Protein AF-A0A7Z9Q184-F1 (afdb_monomer_lite)

Radius of gyration: 30.92 Å; chains: 1; bounding box: 81×37×96 Å

Secondary structure (DSSP, 8-state):
--------PPPHHHHHHHHHHHHHHHHHHHHHHHHHHHHHHHHHHHHHHHHHHHHHHHHHHHHHHTB---TTSS-SEEEEEPSSTT-EEEEEEES--SSSSSSEEEEEEEEEGGGT--S---S--EEEEEEEEE--SSS------SSS---EEEESS-------B-SSSS--B-

Structure (mmCIF, N/CA/C/O backbone):
data_AF-A0A7Z9Q184-F1
#
_entry.id   AF-A0A7Z9Q184-F1
#
loop_
_atom_site.group_PDB
_atom_site.id
_atom_site.type_symbol
_atom_site.label_atom_id
_atom_site.label_alt_id
_atom_site.label_comp_id
_atom_site.label_asym_id
_atom_site.label_entity_id
_atom_site.label_seq_id
_atom_site.pdbx_PDB_ins_code
_atom_site.Cartn_x
_atom_site.Cartn_y
_atom_site.Cartn_z
_atom_site.occupancy
_atom_site.B_iso_or_equiv
_atom_site.auth_seq_id
_atom_site.auth_comp_id
_atom_site.auth_asym_id
_atom_site.auth_atom_id
_atom_site.pdbx_PDB_model_num
ATOM 1 N N . MET A 1 1 ? -55.430 21.860 69.184 1.00 36.22 1 MET A N 1
ATOM 2 C CA . MET A 1 1 ? -55.168 20.633 68.399 1.00 36.22 1 MET A CA 1
ATOM 3 C C . MET A 1 1 ? -53.989 20.895 67.479 1.00 36.22 1 MET A C 1
ATOM 5 O O . MET A 1 1 ? -54.144 21.599 66.492 1.00 36.22 1 MET A O 1
ATOM 9 N N . ILE A 1 2 ? -52.799 20.417 67.839 1.00 40.81 2 ILE A N 1
ATOM 10 C CA . ILE A 1 2 ? -51.609 20.544 66.990 1.00 40.81 2 ILE A CA 1
ATOM 11 C C . ILE A 1 2 ? -51.561 19.283 66.131 1.00 40.81 2 ILE A C 1
ATOM 13 O O . ILE A 1 2 ? -51.302 18.192 66.632 1.00 40.81 2 ILE A O 1
ATOM 17 N N . VAL A 1 3 ? -51.884 19.428 64.846 1.00 46.50 3 VAL A N 1
ATOM 18 C CA . VAL A 1 3 ? -51.761 18.357 63.854 1.00 46.50 3 VAL A CA 1
ATOM 19 C C . VAL A 1 3 ? -50.271 18.086 63.671 1.00 46.50 3 VAL A C 1
ATOM 21 O O . VAL A 1 3 ? -49.545 18.876 63.068 1.00 46.50 3 VAL A O 1
ATOM 24 N N . GLY A 1 4 ? -49.796 16.987 64.254 1.00 45.19 4 GLY A N 1
ATOM 25 C CA . GLY A 1 4 ? -48.420 16.538 64.104 1.00 45.19 4 GLY A CA 1
ATOM 26 C C . GLY A 1 4 ? -48.133 16.208 62.642 1.00 45.19 4 GLY A C 1
ATOM 27 O O . GLY A 1 4 ? -48.547 15.163 62.145 1.00 45.19 4 GLY A O 1
ATOM 28 N N . ARG A 1 5 ? -47.396 17.087 61.952 1.00 53.38 5 ARG A N 1
ATOM 29 C CA . ARG A 1 5 ? -46.718 16.749 60.695 1.00 53.38 5 ARG A CA 1
ATOM 30 C C . ARG A 1 5 ? -45.752 15.600 60.985 1.00 53.38 5 ARG A C 1
ATOM 32 O O . ARG A 1 5 ? -44.667 15.824 61.520 1.00 53.38 5 ARG A O 1
ATOM 39 N N . ARG A 1 6 ? -46.131 14.369 60.629 1.00 55.06 6 ARG A N 1
ATOM 40 C CA . ARG A 1 6 ? -45.176 13.262 60.519 1.00 55.06 6 ARG A CA 1
ATOM 41 C C . ARG A 1 6 ? -44.176 13.648 59.430 1.00 55.06 6 ARG A C 1
ATOM 43 O O . ARG A 1 6 ? -44.529 13.690 58.257 1.00 55.06 6 ARG A O 1
ATOM 50 N N . LYS A 1 7 ? -42.947 13.990 59.818 1.00 56.53 7 LYS A N 1
ATOM 51 C CA . LYS A 1 7 ? -41.828 14.086 58.877 1.00 56.53 7 LYS A CA 1
ATOM 52 C C . LYS A 1 7 ? -41.601 12.669 58.344 1.00 56.53 7 LYS A C 1
ATOM 54 O O . LYS A 1 7 ? -41.189 11.810 59.118 1.00 56.53 7 LYS A O 1
ATOM 59 N N . SER A 1 8 ? -41.927 12.396 57.079 1.00 60.19 8 SER A N 1
ATOM 60 C CA . SER A 1 8 ? -41.579 11.114 56.459 1.00 60.19 8 SER A CA 1
ATOM 61 C C . SER A 1 8 ? -40.061 11.082 56.271 1.00 60.19 8 SER A C 1
ATOM 63 O O . SER A 1 8 ? -39.526 11.658 55.326 1.00 60.19 8 SER A O 1
ATOM 65 N N . GLY A 1 9 ? -39.353 10.507 57.239 1.00 63.59 9 GLY A N 1
ATOM 66 C CA . GLY A 1 9 ? -37.935 10.204 57.100 1.00 63.59 9 GLY A CA 1
ATOM 67 C C . GLY A 1 9 ? -37.767 8.964 56.230 1.00 63.59 9 GLY A C 1
ATOM 68 O O . GLY A 1 9 ? -38.504 7.997 56.406 1.00 63.59 9 GLY A O 1
ATOM 69 N N . PHE A 1 10 ? -36.814 9.007 55.300 1.00 63.06 10 PHE A N 1
ATOM 70 C CA . PHE A 1 10 ? -36.408 7.842 54.516 1.00 63.06 10 PHE A CA 1
ATOM 71 C C . PHE A 1 10 ? -35.931 6.730 55.451 1.00 63.06 10 PHE A C 1
ATOM 73 O O . PHE A 1 10 ? -35.134 6.978 56.362 1.00 63.06 10 PHE A O 1
ATOM 80 N N . THR A 1 11 ? -36.403 5.506 55.230 1.00 82.44 11 THR A N 1
ATOM 81 C CA . THR A 1 11 ? -35.906 4.355 55.985 1.00 82.44 11 THR A CA 1
ATOM 82 C C . THR A 1 11 ? -34.481 4.017 55.538 1.00 82.44 11 THR A C 1
ATOM 84 O O . THR A 1 11 ? -34.108 4.210 54.381 1.00 82.44 11 THR A O 1
ATOM 87 N N . LEU A 1 12 ? -33.656 3.496 56.451 1.00 79.38 12 LEU A N 1
ATOM 88 C CA . LEU A 1 12 ? -32.271 3.111 56.141 1.00 79.38 12 LEU A CA 1
ATOM 89 C C . LEU A 1 12 ? -32.216 2.084 54.992 1.00 79.38 12 LEU A C 1
ATOM 91 O O . LEU A 1 12 ? -31.326 2.147 54.148 1.00 79.38 12 LEU A O 1
ATOM 95 N N . ALA A 1 13 ? -33.222 1.208 54.904 1.00 81.88 13 ALA A N 1
ATOM 96 C CA . ALA A 1 13 ? -33.391 0.258 53.809 1.00 81.88 13 ALA A CA 1
ATOM 97 C C . ALA A 1 13 ? -33.622 0.943 52.448 1.00 81.88 13 ALA A C 1
ATOM 99 O O . ALA A 1 13 ? -32.995 0.561 51.463 1.00 81.88 13 ALA A O 1
ATOM 100 N N . GLU A 1 14 ? -34.459 1.984 52.381 1.00 82.12 14 GLU A N 1
ATOM 101 C CA . GLU A 1 14 ? -34.660 2.759 51.148 1.00 82.12 14 GLU A CA 1
ATOM 102 C C . GLU A 1 14 ? -33.390 3.516 50.731 1.00 82.12 14 GLU A C 1
ATOM 104 O O . GLU A 1 14 ? -33.080 3.594 49.540 1.00 82.12 14 GLU A O 1
ATOM 109 N N . MET A 1 15 ? -32.606 4.029 51.687 1.00 86.75 15 MET A N 1
ATOM 110 C CA . MET A 1 15 ? -31.309 4.646 51.374 1.00 86.75 15 MET A CA 1
ATOM 111 C C . MET A 1 15 ? -30.299 3.624 50.835 1.00 86.75 15 MET A C 1
ATOM 113 O O . MET A 1 15 ? -29.592 3.905 49.870 1.00 86.75 15 MET A O 1
ATOM 117 N N . MET A 1 16 ? -30.248 2.417 51.404 1.00 88.38 16 MET A N 1
ATOM 118 C CA . MET A 1 16 ? -29.374 1.354 50.895 1.00 88.38 16 MET A CA 1
ATOM 119 C C . MET A 1 16 ? -29.804 0.867 49.509 1.00 88.38 16 MET A C 1
ATOM 121 O O . MET A 1 16 ? -28.952 0.652 48.649 1.00 88.38 16 MET A O 1
ATOM 125 N N . LEU A 1 17 ? -31.111 0.740 49.264 1.00 90.75 17 LEU A N 1
ATOM 126 C CA . LEU A 1 17 ? -31.645 0.316 47.970 1.00 90.75 17 LEU A CA 1
ATOM 127 C C . LEU A 1 17 ? -31.371 1.355 46.878 1.00 90.75 17 LEU A C 1
ATOM 129 O O . LEU A 1 17 ? -30.945 0.997 45.782 1.00 90.75 17 LEU A O 1
ATOM 133 N N . THR A 1 18 ? -31.557 2.641 47.178 1.00 91.75 18 THR A N 1
ATOM 134 C CA . THR A 1 18 ? -31.239 3.723 46.234 1.00 91.75 18 THR A CA 1
ATOM 135 C C . THR A 1 18 ? -29.740 3.808 45.948 1.00 91.75 18 THR A C 1
ATOM 137 O O . THR A 1 18 ? -29.361 3.920 44.785 1.00 91.75 18 THR A O 1
ATOM 140 N N . LEU A 1 19 ? -28.876 3.658 46.957 1.00 91.69 19 LEU A N 1
ATOM 141 C CA . LEU A 1 19 ? -27.422 3.585 46.758 1.00 91.69 19 LEU A CA 1
ATOM 142 C C . LEU A 1 19 ? -27.006 2.375 45.912 1.00 91.69 19 LEU A C 1
ATOM 144 O O . LEU A 1 19 ? -26.181 2.520 45.011 1.00 91.69 19 LEU A O 1
ATOM 148 N N . ALA A 1 20 ? -27.595 1.202 46.156 1.00 90.94 20 ALA A N 1
ATOM 149 C CA . ALA A 1 20 ? -27.333 0.003 45.365 1.00 90.94 20 ALA A CA 1
ATOM 150 C C . ALA A 1 20 ? -27.773 0.179 43.903 1.00 90.94 20 ALA A C 1
ATOM 152 O O . ALA A 1 20 ? -27.033 -0.183 42.989 1.00 90.94 20 ALA A O 1
ATOM 153 N N . LEU A 1 21 ? -28.938 0.793 43.672 1.00 94.81 21 LEU A N 1
ATOM 154 C CA . LEU A 1 21 ? -29.426 1.103 42.330 1.00 94.81 21 LEU A CA 1
ATOM 155 C C . LEU A 1 21 ? -28.492 2.087 41.612 1.00 94.81 21 LEU A C 1
ATOM 157 O O . LEU A 1 21 ? -28.126 1.856 40.464 1.00 94.81 21 LEU A O 1
ATOM 161 N N . VAL A 1 22 ? -28.061 3.153 42.292 1.00 95.50 22 VAL A N 1
ATOM 162 C CA . VAL A 1 22 ? -27.116 4.135 41.736 1.00 95.50 22 VAL A CA 1
ATOM 163 C C . VAL A 1 22 ? -25.780 3.474 41.399 1.00 95.50 22 VAL A C 1
ATOM 165 O O . VAL A 1 22 ? -25.247 3.706 40.316 1.00 95.50 22 VAL A O 1
ATOM 168 N N . ALA A 1 23 ? -25.262 2.606 42.270 1.00 93.69 23 ALA A N 1
ATOM 169 C CA . ALA A 1 23 ? -24.037 1.854 42.010 1.00 93.69 23 ALA A CA 1
ATOM 170 C C . ALA A 1 23 ? -24.184 0.908 40.803 1.00 93.69 23 ALA A C 1
ATOM 172 O O . ALA A 1 23 ? -23.280 0.814 39.969 1.00 93.69 23 ALA A O 1
ATOM 173 N N . LEU A 1 24 ? -25.335 0.248 40.655 1.00 95.44 24 LEU A N 1
ATOM 174 C CA . LEU A 1 24 ? -25.616 -0.630 39.518 1.00 95.44 24 LEU A CA 1
ATOM 175 C C . LEU A 1 24 ? -25.705 0.167 38.212 1.00 95.44 24 LEU A C 1
ATOM 177 O O . LEU A 1 24 ? -25.048 -0.171 37.231 1.00 95.44 24 LEU A O 1
ATOM 181 N N . VAL A 1 25 ? -26.443 1.277 38.205 1.00 95.25 25 VAL A N 1
ATOM 182 C CA . VAL A 1 25 ? -26.531 2.160 37.034 1.00 95.25 25 VAL A CA 1
ATOM 183 C C . VAL A 1 25 ? -25.152 2.713 36.674 1.00 95.25 25 VAL A C 1
ATOM 185 O O . VAL A 1 25 ? -24.768 2.693 35.507 1.00 95.25 25 VAL A O 1
ATOM 188 N N . TYR A 1 26 ? -24.368 3.142 37.664 1.00 95.69 26 TYR A N 1
ATOM 189 C CA . TYR A 1 26 ? -23.016 3.650 37.440 1.00 95.69 26 TYR A CA 1
ATOM 190 C C . TYR A 1 26 ? -22.090 2.589 36.831 1.00 95.69 26 TYR A C 1
ATOM 192 O O . TYR A 1 26 ? -21.386 2.867 35.860 1.00 95.69 26 TYR A O 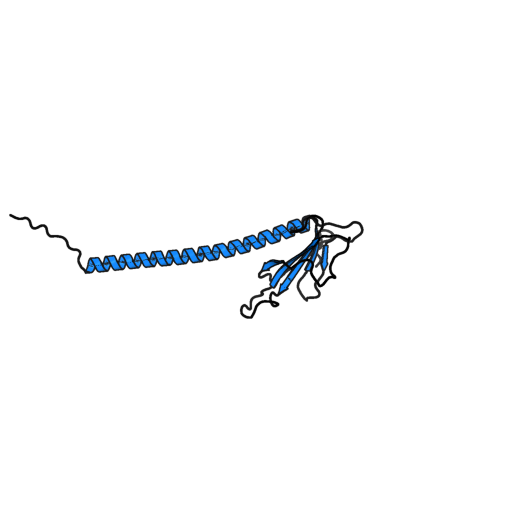1
ATOM 200 N N . THR A 1 27 ? -22.110 1.359 37.350 1.00 95.31 27 THR A N 1
ATOM 201 C CA . THR A 1 27 ? -21.295 0.260 36.802 1.00 95.31 27 THR A CA 1
ATOM 202 C C . THR A 1 27 ? -21.738 -0.128 35.390 1.00 95.31 27 THR A C 1
ATOM 204 O O . THR A 1 27 ? -20.890 -0.329 34.519 1.00 95.31 27 THR A O 1
ATOM 207 N N . MET A 1 28 ? -23.043 -0.146 35.110 1.00 94.31 28 MET A N 1
ATOM 208 C CA . MET A 1 28 ? -23.576 -0.399 33.769 1.00 94.31 28 MET A CA 1
ATOM 209 C C . MET A 1 28 ? -23.145 0.684 32.769 1.00 94.31 28 MET A C 1
ATOM 211 O O . MET A 1 28 ? -22.622 0.372 31.703 1.00 94.31 28 MET A O 1
ATOM 215 N N . VAL A 1 29 ? -23.277 1.964 33.124 1.00 94.50 29 VAL A N 1
ATOM 216 C CA . VAL A 1 29 ? -22.835 3.069 32.258 1.00 94.50 29 VAL A CA 1
ATOM 217 C C . VAL A 1 29 ? -21.318 3.029 32.049 1.00 94.50 29 VAL A C 1
ATOM 219 O O . VAL A 1 29 ? -20.849 3.168 30.921 1.00 94.50 29 VAL A O 1
ATOM 222 N N . SER A 1 30 ? -20.543 2.779 33.107 1.00 93.06 30 SER A N 1
ATOM 223 C CA . SER A 1 30 ? -19.080 2.695 33.031 1.00 93.06 30 SER A CA 1
ATOM 224 C C . SER A 1 30 ? -18.616 1.559 32.111 1.00 93.06 30 SER A C 1
ATOM 226 O O . SER A 1 30 ? -17.787 1.768 31.223 1.00 93.06 30 SER A O 1
ATOM 228 N N . THR A 1 31 ? -19.203 0.366 32.243 1.00 94.31 31 THR A N 1
ATOM 229 C CA . THR A 1 31 ? -18.874 -0.779 31.378 1.00 94.31 31 THR A CA 1
ATOM 230 C C . THR A 1 31 ? -19.230 -0.528 29.915 1.00 94.31 31 THR A C 1
ATOM 232 O O . THR A 1 31 ? -18.411 -0.818 29.041 1.00 94.31 31 THR A O 1
ATOM 235 N N . ILE A 1 32 ? -20.389 0.078 29.634 1.00 93.50 32 ILE A N 1
ATOM 236 C CA . ILE A 1 32 ? -20.791 0.458 28.272 1.00 93.50 32 ILE A CA 1
ATOM 237 C C . ILE A 1 32 ? -19.798 1.462 27.672 1.00 93.50 32 ILE A C 1
ATOM 239 O O . ILE A 1 32 ? -19.338 1.273 26.546 1.00 93.50 32 ILE A O 1
ATOM 243 N N . LEU A 1 33 ? -19.405 2.496 28.423 1.00 93.25 33 LEU A N 1
ATOM 244 C CA . LEU A 1 33 ? -18.432 3.491 27.957 1.00 93.25 33 LEU A CA 1
ATOM 245 C C . LEU A 1 33 ? -17.071 2.863 27.636 1.00 93.25 33 LEU A C 1
ATOM 247 O O . LEU A 1 33 ? -16.470 3.180 26.607 1.00 93.25 33 LEU A O 1
ATOM 251 N N . ILE A 1 34 ? -16.599 1.937 28.475 1.00 92.62 34 ILE A N 1
ATOM 252 C CA . ILE A 1 34 ? -15.347 1.209 28.234 1.00 92.62 34 ILE A CA 1
ATOM 253 C C . ILE A 1 34 ? -15.448 0.373 26.954 1.00 92.62 34 ILE A C 1
ATOM 255 O O . ILE A 1 34 ? -14.520 0.385 26.143 1.00 92.62 34 ILE A O 1
ATOM 259 N N . GLN A 1 35 ? -16.562 -0.331 26.746 1.00 91.38 35 GLN A N 1
ATOM 260 C CA . GLN A 1 35 ? -16.771 -1.127 25.537 1.00 91.38 35 GLN A CA 1
ATOM 261 C C . GLN A 1 35 ? -16.799 -0.246 24.287 1.00 91.38 35 GLN A C 1
ATOM 263 O O . GLN A 1 35 ? -16.055 -0.520 23.347 1.00 91.38 35 GLN A O 1
ATOM 268 N N . ILE A 1 36 ? -17.574 0.843 24.289 1.00 91.69 36 ILE A N 1
ATOM 269 C CA . ILE A 1 36 ? -17.635 1.791 23.166 1.00 91.69 36 ILE A CA 1
ATOM 270 C C . ILE A 1 36 ? -16.242 2.348 22.861 1.00 91.69 36 ILE A C 1
ATOM 272 O O . ILE A 1 36 ? -15.830 2.365 21.705 1.00 91.69 36 ILE A O 1
ATOM 276 N N . SER A 1 37 ? -15.481 2.742 23.885 1.00 91.12 37 SER A N 1
ATOM 277 C CA . SER A 1 37 ? -14.112 3.242 23.715 1.00 91.12 37 SER A CA 1
ATOM 278 C C . SER A 1 37 ? -13.202 2.216 23.024 1.00 91.12 37 SER A C 1
ATOM 280 O O . SER A 1 37 ? -12.495 2.549 22.069 1.00 91.12 37 SER A O 1
ATOM 282 N N . ARG A 1 38 ? -13.273 0.942 23.436 1.00 89.69 38 ARG A N 1
ATOM 283 C CA . ARG A 1 38 ? -12.519 -0.150 22.798 1.00 89.69 38 ARG A CA 1
ATOM 284 C C . ARG A 1 38 ? -12.953 -0.378 21.350 1.00 89.69 38 ARG A C 1
ATOM 286 O O . ARG A 1 38 ? -12.087 -0.468 20.483 1.00 89.69 38 ARG A O 1
ATOM 293 N N . TYR A 1 39 ? -14.257 -0.410 21.077 1.00 92.12 39 TYR A N 1
ATOM 294 C CA . TYR A 1 39 ? -14.786 -0.574 19.719 1.00 92.12 39 TYR A CA 1
ATOM 295 C C . TYR A 1 39 ? -14.377 0.571 18.795 1.00 92.12 39 TYR A C 1
ATOM 297 O O . TYR A 1 39 ? -13.951 0.328 17.669 1.00 92.12 39 TYR A O 1
ATOM 305 N N . VAL A 1 40 ? -14.442 1.816 19.271 1.00 91.44 40 VAL A N 1
ATOM 306 C CA . VAL A 1 40 ? -14.015 2.986 18.494 1.00 91.44 40 VAL A CA 1
ATOM 307 C C . VAL A 1 40 ? -12.517 2.929 18.212 1.00 91.44 40 VAL A C 1
ATOM 309 O O . VAL A 1 40 ? -12.101 3.212 17.090 1.00 91.44 40 VAL A O 1
ATOM 312 N N . LYS A 1 41 ? -11.696 2.541 19.197 1.00 89.00 41 LYS A N 1
ATOM 313 C CA . LYS A 1 41 ? -10.248 2.399 19.003 1.00 89.00 41 LYS A CA 1
ATOM 314 C C . LYS A 1 41 ? -9.925 1.319 17.964 1.00 89.00 41 LYS A C 1
ATOM 316 O O . LYS A 1 41 ? -9.170 1.596 17.040 1.00 89.00 41 LYS A O 1
ATOM 321 N N . ALA A 1 42 ? -10.539 0.141 18.071 1.00 89.62 42 ALA A N 1
ATOM 322 C CA . ALA A 1 42 ? -10.352 -0.944 17.109 1.00 89.62 42 ALA A CA 1
ATOM 323 C C . ALA A 1 42 ? -10.845 -0.559 15.702 1.00 89.62 42 ALA A C 1
ATOM 325 O O . ALA A 1 42 ? -10.144 -0.767 14.717 1.00 89.62 42 ALA A O 1
ATOM 326 N N . GLY A 1 43 ? -12.018 0.076 15.604 1.00 88.50 43 GLY A N 1
ATOM 327 C CA . GLY A 1 43 ? -12.570 0.538 14.331 1.00 88.50 43 GLY A CA 1
ATOM 328 C C . GLY A 1 43 ? -11.698 1.597 13.651 1.00 88.50 43 GLY A C 1
ATOM 329 O O . GLY A 1 43 ? -11.541 1.570 12.432 1.00 88.50 43 GLY A O 1
ATOM 330 N N . ARG A 1 44 ? -11.087 2.501 14.429 1.00 89.69 44 ARG A N 1
ATOM 331 C CA . ARG A 1 44 ? -10.123 3.484 13.912 1.00 89.69 44 ARG A CA 1
ATOM 332 C C . ARG A 1 44 ? -8.865 2.827 13.361 1.00 89.69 44 ARG A C 1
ATOM 334 O O . ARG A 1 44 ? -8.401 3.261 12.311 1.00 89.69 44 ARG A O 1
ATOM 341 N N . GLU A 1 45 ? -8.345 1.801 14.029 1.00 87.25 45 GLU A N 1
ATOM 342 C CA . GLU A 1 45 ? -7.148 1.096 13.562 1.00 87.25 45 GLU A CA 1
ATOM 343 C C . GLU A 1 45 ? -7.415 0.382 12.232 1.00 87.25 45 GLU A C 1
ATOM 345 O O . GLU A 1 45 ? -6.730 0.635 11.245 1.00 87.25 45 GLU A O 1
ATOM 350 N N . VAL A 1 46 ? -8.514 -0.373 12.142 1.00 86.62 46 VAL A N 1
ATOM 351 C CA . VAL A 1 46 ? -8.918 -1.050 10.896 1.00 86.62 46 VAL A CA 1
ATOM 352 C C . VAL A 1 46 ? -9.167 -0.050 9.762 1.00 86.62 46 VAL A C 1
ATOM 354 O O . VAL A 1 46 ? -8.790 -0.283 8.612 1.00 86.62 46 VAL A O 1
ATOM 357 N N . ALA A 1 47 ? -9.808 1.086 10.054 1.00 88.56 47 ALA A N 1
ATOM 358 C CA . ALA A 1 47 ? -10.033 2.129 9.056 1.00 88.56 47 ALA A CA 1
ATOM 359 C C . ALA A 1 47 ? -8.713 2.744 8.564 1.00 88.56 47 ALA A C 1
ATOM 361 O O . ALA A 1 47 ? -8.567 3.010 7.369 1.00 88.56 47 ALA A O 1
ATOM 362 N N . ARG A 1 48 ? -7.746 2.940 9.467 1.00 90.25 48 ARG A N 1
ATOM 363 C CA . ARG A 1 48 ? -6.410 3.443 9.140 1.00 90.25 48 ARG A CA 1
ATOM 364 C C . ARG A 1 48 ? -5.653 2.466 8.244 1.00 90.25 48 ARG A C 1
ATOM 366 O O . ARG A 1 48 ? -5.123 2.896 7.223 1.00 90.25 48 ARG A O 1
ATOM 373 N N . GLU A 1 49 ? -5.639 1.180 8.579 1.00 86.31 49 GLU A N 1
ATOM 374 C CA . GLU A 1 49 ? -5.000 0.138 7.763 1.00 86.31 49 GLU A CA 1
ATOM 375 C C . GLU A 1 49 ? -5.590 0.092 6.350 1.00 86.31 49 GLU A C 1
ATOM 377 O O . GLU A 1 49 ? -4.860 0.148 5.358 1.00 86.31 49 GLU A O 1
ATOM 382 N N . ARG A 1 50 ? -6.927 0.094 6.240 1.00 88.94 50 ARG A N 1
ATOM 383 C CA . ARG A 1 50 ? -7.623 0.131 4.943 1.00 88.94 50 ARG A CA 1
ATOM 384 C C . ARG A 1 50 ? -7.290 1.381 4.141 1.00 88.94 50 ARG A C 1
ATOM 386 O O . ARG A 1 50 ? -7.099 1.296 2.931 1.00 88.94 50 ARG A O 1
ATOM 393 N N . TYR A 1 51 ? -7.212 2.535 4.798 1.00 92.75 51 TYR A N 1
ATOM 394 C CA . TYR A 1 51 ? -6.827 3.780 4.143 1.00 92.75 51 TYR A CA 1
ATOM 395 C C . TYR A 1 51 ? -5.401 3.708 3.580 1.00 92.75 51 TYR A C 1
ATOM 397 O O . TYR A 1 51 ? -5.181 4.099 2.434 1.00 92.75 51 TYR A O 1
ATOM 405 N N . ILE A 1 52 ? -4.441 3.182 4.348 1.00 91.25 52 ILE A N 1
ATOM 406 C CA . ILE A 1 52 ? -3.044 3.035 3.908 1.00 91.25 52 ILE A CA 1
ATOM 407 C C . ILE A 1 52 ? -2.948 2.068 2.721 1.00 91.25 52 ILE A C 1
ATOM 409 O O . ILE A 1 52 ? -2.246 2.365 1.750 1.00 91.25 52 ILE A O 1
ATOM 413 N N . LEU A 1 53 ? -3.694 0.959 2.761 1.00 90.81 53 LEU A N 1
ATOM 414 C CA . LEU A 1 53 ? -3.795 0.010 1.652 1.00 90.81 53 LEU A CA 1
ATOM 415 C C . LEU A 1 53 ? -4.312 0.685 0.385 1.00 90.81 53 LEU A C 1
ATOM 417 O O . LEU A 1 53 ? -3.634 0.655 -0.641 1.00 90.81 53 LEU A O 1
ATOM 421 N N . LEU A 1 54 ? -5.470 1.344 0.462 1.00 92.88 54 LEU A N 1
ATOM 422 C CA . LEU A 1 54 ? -6.073 2.014 -0.690 1.00 92.88 54 LEU A CA 1
ATOM 423 C C . LEU A 1 54 ? -5.156 3.094 -1.259 1.00 92.88 54 LEU A C 1
ATOM 425 O O . LEU A 1 54 ? -4.966 3.162 -2.469 1.00 92.88 54 LEU A O 1
ATOM 429 N N . LYS A 1 55 ? -4.541 3.899 -0.390 1.00 92.81 55 LYS A N 1
ATOM 430 C CA . LYS A 1 55 ? -3.586 4.924 -0.804 1.00 92.81 55 LYS A CA 1
ATOM 431 C C . LYS A 1 55 ? -2.384 4.320 -1.528 1.00 92.81 55 LYS A C 1
ATOM 433 O O . LYS A 1 55 ? -1.984 4.837 -2.562 1.00 92.81 55 LYS A O 1
ATOM 438 N N . THR A 1 56 ? -1.821 3.227 -1.017 1.00 91.19 56 THR A N 1
ATOM 439 C CA . THR A 1 56 ? -0.655 2.584 -1.641 1.00 91.19 56 THR A CA 1
ATOM 440 C C . THR A 1 56 ? -0.997 1.963 -2.991 1.00 91.19 56 THR A C 1
ATOM 442 O O . THR A 1 56 ? -0.220 2.095 -3.934 1.00 91.19 56 THR A O 1
ATOM 445 N N . VAL A 1 57 ? -2.159 1.314 -3.099 1.00 91.38 57 VAL A N 1
ATOM 446 C CA . VAL A 1 57 ? -2.648 0.760 -4.369 1.00 91.38 57 VAL A CA 1
ATOM 447 C C . VAL A 1 57 ? -2.869 1.874 -5.388 1.00 91.38 57 VAL A C 1
ATOM 449 O O . VAL A 1 57 ? -2.493 1.731 -6.547 1.00 91.38 57 VAL A O 1
ATOM 452 N N . GLU A 1 58 ? -3.437 2.997 -4.957 1.00 92.44 58 GLU A N 1
ATOM 453 C CA . GLU A 1 58 ? -3.692 4.143 -5.822 1.00 92.44 58 GLU A CA 1
ATOM 454 C C . GLU A 1 58 ? -2.390 4.826 -6.276 1.00 92.44 58 GLU A C 1
ATOM 456 O O . GLU A 1 58 ? -2.237 5.107 -7.466 1.00 92.44 58 GLU A O 1
ATOM 461 N N . ASP A 1 59 ? -1.420 5.011 -5.371 1.00 91.06 59 ASP A N 1
ATOM 462 C CA . ASP A 1 59 ? -0.068 5.488 -5.698 1.00 91.06 59 ASP A CA 1
ATOM 463 C C . ASP A 1 59 ? 0.566 4.594 -6.782 1.00 91.06 59 ASP A C 1
ATOM 465 O O . ASP A 1 59 ? 0.997 5.088 -7.827 1.00 91.06 59 ASP A O 1
ATOM 469 N N . LEU A 1 60 ? 0.567 3.272 -6.565 1.00 89.75 60 LEU A N 1
ATOM 470 C CA . LEU A 1 60 ? 1.119 2.294 -7.505 1.00 89.75 60 LEU A CA 1
ATOM 471 C C . LEU A 1 60 ? 0.383 2.339 -8.851 1.00 89.75 60 LEU A C 1
ATOM 473 O O . LEU A 1 60 ? 1.014 2.360 -9.906 1.00 89.75 60 LEU A O 1
ATOM 477 N N . ARG A 1 61 ? -0.953 2.408 -8.835 1.00 90.56 61 ARG A N 1
ATOM 478 C CA . ARG A 1 61 ? -1.779 2.494 -10.045 1.00 90.56 61 ARG A CA 1
ATOM 479 C C . ARG A 1 61 ? -1.424 3.722 -10.873 1.00 90.56 61 ARG A C 1
ATOM 481 O O . ARG A 1 61 ? -1.273 3.610 -12.090 1.00 90.56 61 ARG A O 1
ATOM 488 N N . TYR A 1 62 ? -1.292 4.889 -10.245 1.00 90.44 62 TYR A N 1
ATOM 489 C CA . TYR A 1 62 ? -0.906 6.099 -10.964 1.00 90.44 62 TYR A CA 1
ATOM 490 C C . TYR A 1 62 ? 0.508 5.996 -11.526 1.00 90.44 62 TYR A C 1
ATOM 492 O O . TYR A 1 62 ? 0.714 6.354 -12.682 1.00 90.44 62 TYR A O 1
ATOM 500 N N . GLN A 1 63 ? 1.454 5.466 -10.751 1.00 89.25 63 GLN A N 1
ATOM 501 C CA . GLN A 1 63 ? 2.836 5.266 -11.185 1.00 89.25 63 GLN A CA 1
ATOM 502 C C . GLN A 1 63 ? 2.952 4.324 -12.390 1.00 89.25 63 GLN A C 1
ATOM 504 O O . GLN A 1 63 ? 3.678 4.637 -13.336 1.00 89.25 63 GLN A O 1
ATOM 509 N N . LEU A 1 64 ? 2.200 3.218 -12.387 1.00 86.69 64 LEU A N 1
ATOM 510 C CA . LEU A 1 64 ? 2.129 2.258 -13.493 1.00 86.69 64 LEU A CA 1
ATOM 511 C C . LEU A 1 64 ? 1.362 2.793 -14.707 1.00 86.69 64 LEU A C 1
ATOM 513 O O . LEU A 1 64 ? 1.597 2.371 -15.836 1.00 86.69 64 LEU A O 1
ATOM 517 N N . ARG A 1 65 ? 0.447 3.744 -14.515 1.00 87.56 65 ARG A N 1
ATOM 518 C CA . ARG A 1 65 ? -0.229 4.414 -15.633 1.00 87.56 65 ARG A CA 1
ATOM 519 C C . ARG A 1 65 ? 0.678 5.427 -16.330 1.00 87.56 65 ARG A C 1
ATOM 521 O O . ARG A 1 65 ? 0.503 5.682 -17.517 1.00 87.56 65 ARG A O 1
ATOM 528 N N . SER A 1 66 ? 1.628 6.010 -15.606 1.00 87.12 66 SER A N 1
ATOM 529 C CA . SER A 1 66 ? 2.577 7.000 -16.121 1.00 87.12 66 SER A CA 1
ATOM 530 C C . SER A 1 66 ? 3.960 6.412 -16.394 1.00 87.12 66 SER A C 1
ATOM 532 O O . SER A 1 66 ? 4.965 7.095 -16.181 1.00 87.12 66 SER A O 1
ATOM 534 N N . LEU A 1 67 ? 4.019 5.152 -16.835 1.00 84.88 67 LEU A N 1
ATOM 535 C CA . LEU A 1 67 ? 5.280 4.508 -17.186 1.00 84.88 67 LEU A CA 1
ATOM 536 C C . LEU A 1 67 ? 5.989 5.284 -18.290 1.00 84.88 67 LEU A C 1
ATOM 538 O O . LEU A 1 67 ? 5.408 5.622 -19.322 1.00 84.88 67 LEU A O 1
ATOM 542 N N . TYR A 1 68 ? 7.263 5.558 -18.052 1.00 80.19 68 TYR A N 1
ATOM 543 C CA . TYR A 1 68 ? 8.135 6.197 -19.014 1.00 80.19 68 TYR A CA 1
ATOM 544 C C . TYR A 1 68 ? 8.904 5.125 -19.781 1.00 80.19 68 TYR A C 1
ATOM 546 O O . TYR A 1 68 ? 9.602 4.304 -19.188 1.00 80.19 68 TYR A O 1
ATOM 554 N N . ILE A 1 69 ? 8.783 5.139 -21.107 1.00 77.75 69 ILE A N 1
ATOM 555 C CA . ILE A 1 69 ? 9.521 4.236 -21.990 1.00 77.75 69 ILE A CA 1
ATOM 556 C C . ILE A 1 69 ? 10.615 5.065 -22.671 1.00 77.75 69 ILE A C 1
ATOM 558 O O . ILE A 1 69 ? 10.287 5.925 -23.495 1.00 77.75 69 ILE A O 1
ATOM 562 N N . PRO A 1 70 ? 11.897 4.866 -22.320 1.00 72.50 70 PRO A N 1
ATOM 563 C CA . PRO A 1 70 ? 12.981 5.572 -22.981 1.00 72.50 70 PRO A CA 1
ATOM 564 C C . PRO A 1 70 ? 13.070 5.148 -24.460 1.00 72.50 70 PRO A C 1
ATOM 566 O O . PRO A 1 70 ? 12.847 3.980 -24.789 1.00 72.50 70 PRO A O 1
ATOM 569 N N . PRO A 1 71 ? 13.385 6.080 -25.377 1.00 67.62 71 PRO A N 1
ATOM 570 C CA . PR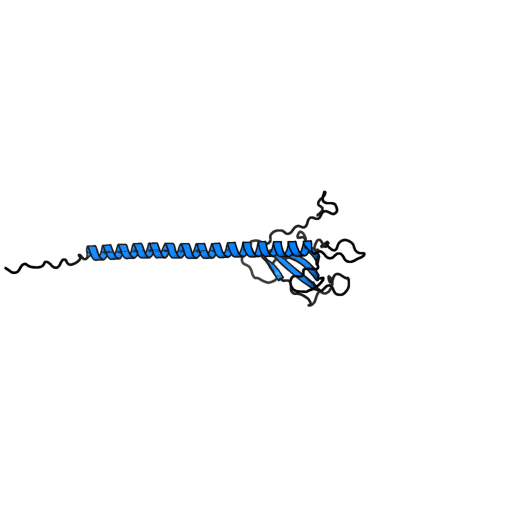O A 1 71 ? 13.500 5.770 -26.797 1.00 67.62 71 PRO A CA 1
ATOM 571 C C . PRO A 1 71 ? 14.658 4.793 -27.047 1.00 67.62 71 PRO A C 1
ATOM 573 O O . P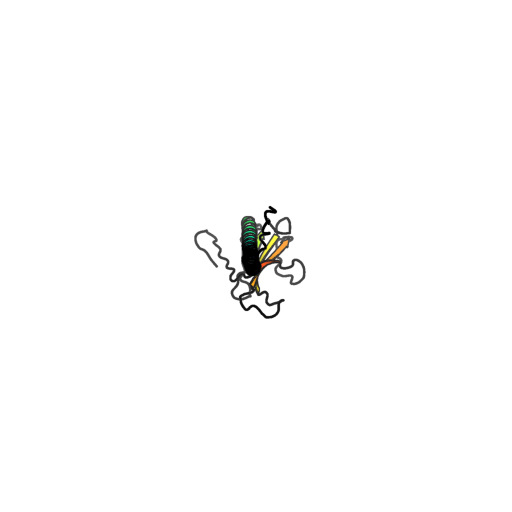RO A 1 71 ? 15.798 5.081 -26.694 1.00 67.62 71 PRO A O 1
ATOM 576 N N . GLY A 1 72 ? 14.364 3.658 -27.687 1.00 62.84 72 GLY A N 1
ATOM 577 C CA . GLY A 1 72 ? 15.364 2.663 -28.098 1.00 62.84 72 GLY A CA 1
ATOM 578 C C . GLY A 1 72 ? 15.573 1.483 -27.143 1.00 62.84 72 GLY A C 1
ATOM 579 O O . GLY A 1 72 ? 16.370 0.608 -27.472 1.00 62.84 72 GLY A O 1
ATOM 580 N N . ASP A 1 73 ? 14.855 1.418 -26.018 1.00 58.53 73 ASP A N 1
ATOM 581 C CA . ASP A 1 73 ? 14.944 0.305 -25.064 1.00 58.53 73 ASP A CA 1
ATOM 582 C C . ASP A 1 73 ? 13.644 -0.523 -25.005 1.00 58.53 73 ASP A C 1
ATOM 584 O O . ASP A 1 73 ? 12.573 -0.074 -25.429 1.00 58.53 73 ASP A O 1
ATOM 588 N N . LYS A 1 74 ? 13.731 -1.755 -24.487 1.00 53.78 74 LYS A N 1
ATOM 589 C CA . LYS A 1 74 ? 12.549 -2.597 -24.201 1.00 53.78 74 LYS A CA 1
ATOM 590 C C . LYS A 1 74 ? 11.690 -1.933 -23.103 1.00 53.78 74 LYS A C 1
ATOM 592 O O . LYS A 1 74 ? 12.234 -1.163 -22.313 1.00 53.78 74 LYS A O 1
ATOM 597 N N . PRO A 1 75 ? 10.357 -2.165 -23.064 1.00 52.59 75 PRO A N 1
ATOM 598 C CA . PRO A 1 75 ? 9.423 -1.393 -22.236 1.00 52.59 75 PRO A CA 1
ATOM 599 C C . PRO A 1 75 ? 9.924 -1.254 -20.796 1.00 52.59 75 PRO A C 1
ATOM 601 O O . PRO A 1 75 ? 10.357 -2.238 -20.205 1.00 52.59 75 PRO A O 1
ATOM 604 N N . GLY A 1 76 ? 9.869 -0.025 -20.265 1.00 51.16 76 GLY A N 1
ATOM 605 C CA . GLY A 1 76 ? 10.476 0.435 -19.004 1.00 51.16 76 GLY A CA 1
ATOM 606 C C . GLY A 1 76 ? 9.914 -0.172 -17.713 1.00 51.16 76 GLY A C 1
ATOM 607 O O . GLY A 1 76 ? 9.882 0.503 -16.683 1.00 51.16 76 GLY A O 1
ATOM 608 N N . LEU A 1 77 ? 9.461 -1.423 -17.775 1.00 56.94 77 LEU A N 1
ATOM 609 C CA . LEU A 1 77 ? 9.032 -2.261 -16.671 1.00 56.94 77 LEU A CA 1
ATOM 610 C C . LEU A 1 77 ? 9.980 -3.465 -16.606 1.00 56.94 77 LEU A C 1
ATOM 612 O O . LEU A 1 77 ? 9.841 -4.432 -17.352 1.00 56.94 77 LEU A O 1
ATOM 616 N N . LEU A 1 78 ? 10.971 -3.388 -15.725 1.00 59.66 78 LEU A N 1
ATOM 617 C CA . LEU A 1 78 ? 11.830 -4.518 -15.404 1.00 59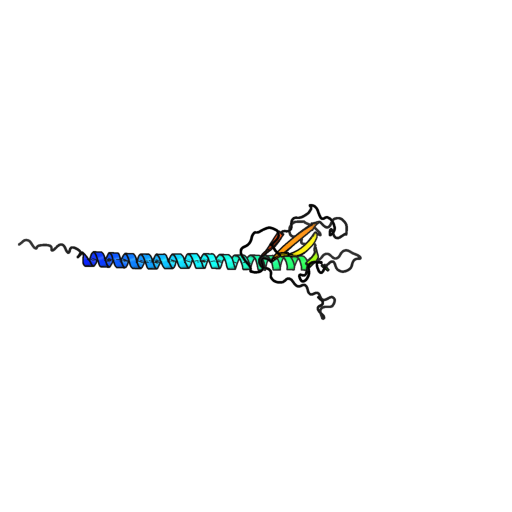.66 78 LEU A CA 1
ATOM 618 C C . LEU A 1 78 ? 11.260 -5.164 -14.141 1.00 59.66 78 LEU A C 1
ATOM 620 O O . LEU A 1 78 ? 11.619 -4.817 -13.016 1.00 59.66 78 LEU A O 1
ATOM 624 N N . GLY A 1 79 ? 10.345 -6.116 -14.328 1.00 52.84 79 GLY A N 1
ATOM 625 C CA . GLY A 1 79 ? 10.099 -7.123 -13.302 1.00 52.84 79 GLY A CA 1
ATOM 626 C C . GLY A 1 79 ? 11.386 -7.924 -13.149 1.00 52.84 79 GLY A C 1
ATOM 627 O O . GLY A 1 79 ? 11.727 -8.722 -14.019 1.00 52.84 79 GLY A O 1
ATOM 628 N N . ARG A 1 80 ? 12.165 -7.654 -12.101 1.00 51.12 80 ARG A N 1
ATOM 629 C CA . ARG A 1 80 ? 13.359 -8.441 -11.802 1.00 51.12 80 ARG A CA 1
ATOM 630 C C . ARG A 1 80 ? 12.989 -9.365 -10.660 1.00 51.12 80 ARG A C 1
ATOM 632 O O . ARG A 1 80 ? 12.704 -8.891 -9.559 1.00 51.12 80 ARG A O 1
ATOM 639 N N . GLN A 1 81 ? 13.012 -10.673 -10.909 1.00 49.09 81 GLN A N 1
ATOM 640 C CA . GLN A 1 81 ? 13.044 -11.636 -9.814 1.00 49.09 81 GLN A CA 1
ATOM 641 C C . GLN A 1 81 ? 14.237 -11.262 -8.936 1.00 49.09 81 GLN A C 1
ATOM 643 O O . GLN A 1 81 ? 15.381 -11.205 -9.403 1.00 49.09 81 GLN A O 1
ATOM 648 N N . THR A 1 82 ? 13.965 -10.889 -7.689 1.00 44.75 82 THR A N 1
ATOM 649 C CA . THR A 1 82 ? 15.040 -10.621 -6.746 1.00 44.75 82 THR A CA 1
ATOM 650 C C . THR A 1 82 ? 15.843 -11.899 -6.535 1.00 44.75 82 THR A C 1
ATOM 652 O O . THR A 1 82 ? 15.276 -12.988 -6.544 1.00 44.75 82 THR A O 1
ATOM 655 N N . PRO A 1 83 ? 17.156 -11.795 -6.276 1.00 41.50 83 PRO A N 1
ATOM 656 C CA . PRO A 1 83 ? 17.967 -12.946 -5.873 1.00 41.50 83 PRO A CA 1
ATOM 657 C C . PRO A 1 83 ? 17.497 -13.575 -4.546 1.00 41.50 83 PRO A C 1
ATOM 659 O O . PRO A 1 83 ? 17.977 -14.636 -4.164 1.00 41.50 83 PRO A O 1
ATOM 662 N N . ILE A 1 84 ? 16.565 -12.923 -3.843 1.00 46.72 84 ILE A N 1
ATOM 663 C CA . ILE A 1 84 ? 15.903 -13.426 -2.644 1.00 46.72 84 ILE A CA 1
ATOM 664 C C . ILE A 1 84 ? 14.727 -14.296 -3.099 1.00 46.72 84 ILE A C 1
ATOM 666 O O . ILE A 1 84 ? 13.759 -13.813 -3.685 1.00 46.72 84 ILE A O 1
ATOM 670 N N . SER A 1 85 ? 14.848 -15.594 -2.846 1.00 40.94 85 SER A N 1
ATOM 671 C CA . SER A 1 85 ? 13.903 -16.640 -3.230 1.00 40.94 85 SER A CA 1
ATOM 672 C C . SER A 1 85 ? 12.461 -16.333 -2.804 1.00 40.94 85 SER A C 1
ATOM 674 O O . SER A 1 85 ? 12.176 -16.249 -1.611 1.00 40.94 85 SER A O 1
ATOM 676 N N . GLY A 1 86 ? 11.547 -16.241 -3.778 1.00 49.72 86 GLY A N 1
ATOM 677 C CA . GLY A 1 86 ? 10.096 -16.351 -3.566 1.00 49.72 86 GLY A CA 1
ATOM 678 C C . GLY A 1 86 ? 9.306 -15.052 -3.382 1.00 49.72 86 GLY A C 1
ATOM 679 O O . GLY A 1 86 ? 8.120 -15.124 -3.067 1.00 49.72 86 GLY A O 1
ATOM 680 N N . ARG A 1 87 ? 9.911 -13.874 -3.573 1.00 61.56 87 ARG A N 1
ATOM 681 C CA . ARG A 1 87 ? 9.190 -12.588 -3.566 1.00 61.56 87 ARG A CA 1
ATOM 682 C C . ARG A 1 87 ? 9.563 -11.787 -4.801 1.00 61.56 87 ARG A C 1
ATOM 684 O O . ARG A 1 87 ? 10.749 -11.647 -5.093 1.00 61.56 87 ARG A O 1
ATOM 691 N N . ASP A 1 88 ? 8.564 -11.285 -5.521 1.00 67.12 88 ASP A N 1
ATOM 692 C CA . ASP A 1 88 ? 8.815 -10.500 -6.724 1.00 67.12 88 ASP A CA 1
ATOM 693 C C . ASP A 1 88 ? 9.271 -9.083 -6.342 1.00 67.12 88 ASP A C 1
ATOM 695 O O . ASP A 1 88 ? 8.959 -8.556 -5.269 1.00 67.12 88 ASP A O 1
ATOM 699 N N . SER A 1 89 ? 10.046 -8.449 -7.217 1.00 75.69 89 SER A N 1
ATOM 700 C CA . SER A 1 89 ? 10.360 -7.029 -7.104 1.00 75.69 89 SER A CA 1
ATOM 701 C C . SER A 1 89 ? 9.996 -6.334 -8.401 1.00 75.69 89 SER A C 1
ATOM 703 O O . SER A 1 89 ? 10.150 -6.887 -9.493 1.00 75.69 89 SER A O 1
ATOM 705 N N . LEU A 1 90 ? 9.481 -5.119 -8.274 1.00 80.88 90 LEU A N 1
ATOM 706 C CA . LEU A 1 90 ? 8.986 -4.353 -9.402 1.00 80.88 90 LEU A CA 1
ATOM 707 C C . LEU A 1 90 ? 9.811 -3.084 -9.532 1.00 80.88 90 LEU A C 1
ATOM 709 O O . LEU A 1 90 ? 9.745 -2.206 -8.673 1.00 80.88 90 LEU A O 1
ATOM 713 N N . GLN A 1 91 ? 10.575 -2.995 -10.615 1.00 81.12 91 GLN A N 1
ATOM 714 C CA . GLN A 1 91 ? 11.384 -1.835 -10.946 1.00 81.12 91 GLN A CA 1
ATOM 715 C C . GLN A 1 91 ? 10.906 -1.231 -12.263 1.00 81.12 91 GLN A C 1
ATOM 717 O O . GLN A 1 91 ? 10.694 -1.933 -13.252 1.00 81.12 91 GLN A O 1
ATOM 722 N N . PHE A 1 92 ? 10.711 0.082 -12.285 1.00 81.56 92 PHE A N 1
ATOM 723 C CA . PHE A 1 92 ? 10.169 0.759 -13.457 1.00 81.56 92 PHE A CA 1
ATOM 724 C C . PHE A 1 92 ? 10.567 2.226 -13.507 1.00 81.56 92 PHE A C 1
ATOM 726 O O . PHE A 1 92 ? 10.955 2.826 -12.503 1.00 81.56 92 PHE A O 1
ATOM 733 N N . LEU A 1 93 ? 10.420 2.815 -14.690 1.00 84.19 93 LEU A N 1
ATOM 734 C CA . LEU A 1 93 ? 10.535 4.254 -14.889 1.00 84.19 93 LEU A CA 1
ATOM 735 C C . LEU A 1 93 ? 9.139 4.871 -14.948 1.00 84.19 93 LEU A C 1
ATOM 737 O O . LEU A 1 93 ? 8.271 4.380 -15.665 1.00 84.19 93 LEU A O 1
ATOM 741 N N . THR A 1 94 ? 8.905 5.956 -14.216 1.00 86.25 94 THR A N 1
ATOM 742 C CA . THR A 1 94 ? 7.615 6.658 -14.210 1.00 86.25 94 THR A CA 1
ATOM 743 C C . THR A 1 94 ? 7.799 8.167 -14.214 1.00 86.25 94 THR A C 1
ATOM 745 O O . THR A 1 94 ? 8.749 8.686 -13.637 1.00 86.25 94 THR A O 1
ATOM 748 N N . CYS A 1 95 ? 6.876 8.892 -14.842 1.00 86.44 95 CYS A N 1
ATOM 749 C CA . CYS A 1 95 ? 6.825 10.356 -14.775 1.00 86.44 95 CYS A CA 1
ATOM 750 C C . CYS A 1 95 ? 6.134 10.877 -13.503 1.00 86.44 95 CYS A C 1
ATOM 752 O O . CYS A 1 95 ? 6.107 12.087 -13.281 1.00 86.44 95 CYS A O 1
ATOM 754 N N . ASN A 1 96 ? 5.537 9.990 -12.700 1.00 86.50 96 ASN A N 1
ATOM 755 C CA . ASN A 1 96 ? 4.764 10.349 -11.513 1.00 86.50 96 ASN A CA 1
ATOM 756 C C . ASN A 1 96 ? 5.428 9.826 -10.233 1.00 86.50 96 ASN A C 1
ATOM 758 O O . ASN A 1 96 ? 4.873 8.994 -9.513 1.00 86.50 96 ASN A O 1
ATOM 762 N N . GLY A 1 97 ? 6.651 10.291 -9.974 1.00 84.00 97 GLY A N 1
ATOM 763 C CA . GLY A 1 97 ? 7.339 10.026 -8.713 1.00 84.00 97 GLY A CA 1
ATOM 764 C C . GLY A 1 97 ? 6.574 10.571 -7.508 1.00 84.00 97 GLY A C 1
ATOM 765 O O . GLY A 1 97 ? 5.841 11.553 -7.599 1.00 84.00 97 GLY A O 1
ATOM 766 N N . SER A 1 98 ? 6.748 9.927 -6.356 1.00 82.50 98 SER A N 1
ATOM 767 C CA . SER A 1 98 ? 6.107 10.340 -5.104 1.00 82.50 98 SER A CA 1
ATOM 768 C C . SER A 1 98 ? 6.816 11.516 -4.425 1.00 82.50 98 SER A C 1
ATOM 770 O O . SER A 1 98 ? 6.177 12.279 -3.703 1.00 82.50 98 SER A O 1
ATOM 772 N N . VAL A 1 99 ? 8.128 11.662 -4.630 1.00 82.25 99 VAL A N 1
ATOM 773 C CA . VAL A 1 99 ? 8.967 12.704 -4.018 1.00 82.25 99 VAL A CA 1
ATOM 774 C C . VAL A 1 99 ? 9.582 13.599 -5.088 1.00 82.25 99 VAL A C 1
ATOM 776 O O . VAL A 1 99 ? 9.566 14.823 -4.956 1.00 82.25 99 VAL A O 1
ATOM 779 N N . HIS A 1 100 ? 10.137 13.006 -6.143 1.00 80.75 100 HIS A N 1
ATOM 780 C CA . HIS A 1 100 ? 10.881 13.743 -7.157 1.00 80.75 100 HIS A CA 1
ATOM 781 C C . HIS A 1 100 ? 10.003 14.117 -8.353 1.00 80.75 100 HIS A C 1
ATOM 783 O O . HIS A 1 100 ? 9.160 13.344 -8.804 1.00 80.75 100 HIS A O 1
ATOM 789 N N . LYS A 1 101 ? 10.240 15.316 -8.896 1.00 80.69 101 LYS A N 1
ATOM 790 C CA . LYS A 1 101 ? 9.617 15.780 -10.141 1.00 80.69 101 LYS A CA 1
ATOM 791 C C . LYS A 1 101 ? 10.384 15.249 -11.354 1.00 80.69 101 LYS A C 1
ATOM 793 O O . LYS A 1 101 ? 11.613 15.223 -11.338 1.00 80.69 101 LYS A O 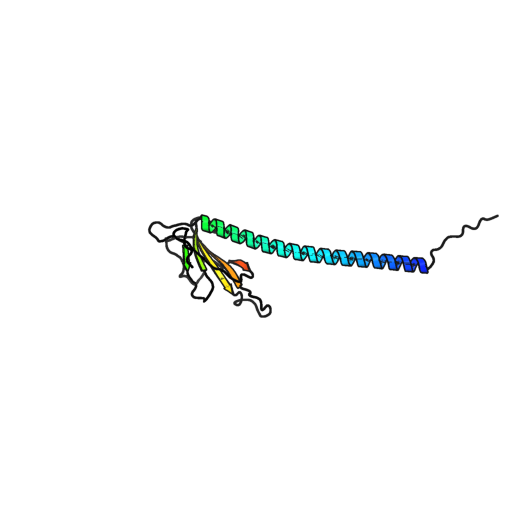1
ATOM 798 N N . GLY A 1 102 ? 9.657 14.938 -12.425 1.00 82.25 102 GLY A N 1
ATOM 799 C CA . GLY A 1 102 ? 10.221 14.425 -13.675 1.00 82.25 102 GLY A CA 1
ATOM 800 C C . GLY A 1 102 ? 10.188 12.900 -13.744 1.00 82.25 102 GLY A C 1
ATOM 801 O O . GLY A 1 102 ? 9.435 12.257 -13.018 1.00 82.25 102 GLY A O 1
ATOM 802 N N . VAL A 1 103 ? 10.989 12.324 -14.642 1.00 84.06 103 VAL A N 1
ATOM 803 C CA . VAL A 1 103 ? 11.117 10.866 -14.742 1.00 84.06 103 VAL A CA 1
ATOM 804 C C . VAL A 1 103 ? 11.902 10.356 -13.537 1.00 84.06 103 VAL A C 1
ATOM 806 O O . VAL A 1 103 ? 12.967 10.884 -13.205 1.00 84.06 103 VAL A O 1
ATOM 809 N N . VAL A 1 104 ? 11.378 9.325 -12.887 1.00 85.00 104 VAL A N 1
ATOM 810 C CA . VAL A 1 104 ? 12.002 8.658 -11.749 1.00 85.00 104 VAL A CA 1
ATOM 811 C C . VAL A 1 104 ? 12.062 7.161 -11.979 1.00 85.00 104 VAL A C 1
ATOM 813 O O . VAL A 1 104 ? 11.214 6.581 -12.651 1.00 85.00 104 VAL A O 1
ATOM 816 N N . GLU A 1 105 ? 13.059 6.541 -11.374 1.00 83.44 105 GLU A N 1
ATOM 817 C CA . GLU A 1 105 ? 13.189 5.102 -11.250 1.00 83.44 105 GLU A CA 1
ATOM 818 C C . GLU A 1 105 ? 12.602 4.669 -9.911 1.00 83.44 105 GLU A C 1
ATOM 820 O O . GLU A 1 105 ? 13.180 4.955 -8.865 1.00 83.44 105 GLU A O 1
ATOM 825 N N . GLY A 1 106 ? 11.440 4.020 -9.944 1.00 84.69 106 GLY A N 1
ATOM 826 C CA . GLY A 1 106 ? 10.765 3.472 -8.773 1.00 84.69 106 GLY A CA 1
ATOM 827 C C . GLY A 1 106 ? 11.105 1.998 -8.578 1.00 84.69 106 GLY A C 1
ATOM 828 O O . GLY A 1 106 ? 11.250 1.247 -9.543 1.00 84.69 106 GLY A O 1
ATOM 829 N N . THR A 1 107 ? 11.233 1.562 -7.326 1.00 84.44 107 THR A N 1
ATOM 830 C CA . THR A 1 107 ? 11.361 0.141 -6.980 1.00 84.44 107 THR A CA 1
ATOM 831 C C . THR A 1 107 ? 10.440 -0.209 -5.823 1.00 84.44 107 THR A C 1
ATOM 833 O O . THR A 1 107 ? 10.550 0.394 -4.755 1.00 84.44 107 THR A O 1
ATOM 836 N N . TYR A 1 108 ? 9.598 -1.223 -6.016 1.00 86.75 108 TYR A N 1
ATOM 837 C CA . TYR A 1 108 ? 8.866 -1.905 -4.953 1.00 86.75 108 TYR A CA 1
ATOM 838 C C . TYR A 1 108 ? 9.510 -3.253 -4.645 1.00 86.75 108 TYR A C 1
ATOM 840 O O . TYR A 1 108 ? 9.868 -4.005 -5.554 1.00 86.75 108 TYR A O 1
ATOM 848 N N . MET A 1 109 ? 9.655 -3.557 -3.359 1.00 81.69 109 MET A N 1
ATOM 849 C CA . MET A 1 109 ? 10.241 -4.808 -2.887 1.00 81.69 109 MET A CA 1
ATOM 850 C C . MET A 1 109 ? 9.629 -5.198 -1.548 1.00 81.69 109 MET A C 1
ATOM 852 O O . MET A 1 109 ? 9.498 -4.354 -0.664 1.00 81.69 109 MET A O 1
ATOM 856 N N . VAL A 1 110 ? 9.303 -6.475 -1.375 1.00 81.75 110 VAL A N 1
ATOM 857 C CA . VAL A 1 110 ? 8.933 -7.007 -0.061 1.00 81.75 110 VAL A CA 1
ATOM 858 C C . VAL A 1 110 ? 10.187 -7.492 0.654 1.00 81.75 110 VAL A C 1
ATOM 860 O O . VAL A 1 110 ? 10.951 -8.284 0.102 1.00 81.75 110 VAL A O 1
ATOM 863 N N . ARG A 1 111 ? 10.396 -7.035 1.888 1.00 76.00 111 ARG A N 1
ATOM 864 C CA . ARG A 1 111 ? 11.484 -7.496 2.762 1.00 76.00 111 ARG A CA 1
ATOM 865 C C . ARG A 1 111 ? 10.908 -7.931 4.098 1.00 76.00 111 ARG A C 1
ATOM 867 O O . ARG A 1 111 ? 9.850 -7.449 4.492 1.00 76.00 111 ARG A O 1
ATOM 874 N N . ASP A 1 112 ? 11.587 -8.859 4.758 1.00 73.12 112 ASP A N 1
ATOM 875 C CA . ASP A 1 112 ? 11.283 -9.171 6.151 1.00 73.12 112 ASP A CA 1
ATOM 876 C C . ASP A 1 112 ? 11.812 -8.042 7.037 1.00 73.12 112 ASP A C 1
ATOM 878 O O . ASP A 1 112 ? 12.961 -7.631 6.891 1.00 73.12 112 ASP A O 1
ATOM 882 N N . ASP A 1 113 ? 11.008 -7.586 7.993 1.00 62.59 113 ASP A N 1
ATOM 883 C CA . ASP A 1 113 ? 11.368 -6.544 8.966 1.00 62.59 113 ASP A CA 1
ATOM 884 C C . ASP A 1 113 ? 12.382 -7.046 10.022 1.00 62.59 113 ASP A C 1
ATOM 886 O O . ASP A 1 113 ? 12.699 -6.360 10.995 1.00 62.59 113 ASP A O 1
ATOM 890 N N . ARG A 1 114 ? 12.919 -8.262 9.837 1.00 55.97 114 ARG A N 1
ATOM 891 C CA . ARG A 1 114 ? 13.814 -8.967 10.769 1.00 55.97 114 ARG A CA 1
ATOM 892 C C . ARG A 1 114 ? 15.218 -8.366 10.888 1.00 55.97 114 ARG A C 1
ATOM 894 O O . ARG A 1 114 ? 15.999 -8.869 11.689 1.00 55.97 114 ARG A O 1
ATOM 901 N N . GLU A 1 115 ? 15.547 -7.314 10.141 1.00 52.72 115 GLU A N 1
ATOM 902 C CA . GLU A 1 115 ? 16.842 -6.632 10.278 1.00 52.72 115 GLU A CA 1
ATOM 903 C C . GLU A 1 115 ? 16.878 -5.572 11.398 1.00 52.72 115 GLU A C 1
ATOM 905 O O . GLU A 1 115 ? 17.979 -5.180 11.773 1.00 52.72 115 GLU A O 1
ATOM 910 N N . GLU A 1 116 ? 15.753 -5.163 12.016 1.00 48.62 116 GLU A N 1
ATOM 911 C CA . GLU A 1 116 ? 15.797 -4.124 13.076 1.00 48.62 116 GLU A CA 1
ATOM 912 C C . GLU A 1 116 ? 14.933 -4.319 14.338 1.00 48.62 116 GLU A C 1
ATOM 914 O O . GLU A 1 116 ? 15.090 -3.527 15.268 1.00 48.62 116 GLU A O 1
ATOM 919 N N . VAL A 1 117 ? 14.072 -5.341 14.477 1.00 42.56 117 VAL A N 1
ATOM 920 C CA . VAL A 1 117 ? 13.258 -5.470 15.710 1.00 42.56 117 VAL A CA 1
ATOM 921 C C . VAL A 1 117 ? 13.228 -6.886 16.287 1.00 42.56 117 VAL A C 1
ATOM 923 O O . VAL A 1 117 ? 12.809 -7.858 15.665 1.00 42.56 117 VAL A O 1
ATOM 926 N N . SER A 1 118 ? 13.687 -6.942 17.533 1.00 35.56 118 SER A N 1
ATOM 927 C CA . SER A 1 118 ? 13.688 -8.031 18.501 1.00 35.56 118 SER A CA 1
ATOM 928 C C . SER A 1 118 ? 12.389 -8.849 18.541 1.00 35.56 118 SER A C 1
ATOM 930 O O . SER A 1 118 ? 11.303 -8.295 18.657 1.00 35.56 118 SER A O 1
ATOM 932 N N . LEU A 1 119 ? 12.556 -10.177 18.533 1.00 48.22 119 LEU A N 1
ATOM 933 C CA . LEU A 1 119 ? 11.731 -11.225 19.159 1.00 48.22 119 LEU A CA 1
ATOM 934 C C . LEU A 1 119 ? 10.432 -10.745 19.850 1.00 48.22 119 LEU A C 1
ATOM 936 O O . LEU A 1 119 ? 10.526 -10.281 20.985 1.00 48.22 119 LEU A O 1
ATOM 940 N N . GLN A 1 120 ? 9.251 -10.957 19.235 1.00 41.94 120 GLN A N 1
ATOM 941 C CA . GLN A 1 120 ? 8.072 -11.524 19.936 1.00 41.94 120 GLN A CA 1
ATOM 942 C C . GLN A 1 120 ? 6.797 -11.810 19.113 1.00 41.94 120 GLN A C 1
ATOM 944 O O . GLN A 1 120 ? 5.949 -12.513 19.650 1.00 41.94 120 GLN A O 1
ATOM 949 N N . ASP A 1 121 ? 6.666 -11.420 17.840 1.00 42.94 121 ASP A N 1
ATOM 950 C CA . ASP A 1 121 ? 5.478 -11.784 17.039 1.00 42.94 121 ASP A CA 1
ATOM 951 C C . ASP A 1 121 ? 5.850 -12.667 15.832 1.00 42.94 121 ASP A C 1
ATOM 953 O O . ASP A 1 121 ? 6.485 -12.230 14.874 1.00 42.94 121 ASP A O 1
ATOM 957 N N . GLU A 1 122 ? 5.473 -13.947 15.891 1.00 45.25 122 GLU A N 1
ATOM 958 C CA . GLU A 1 122 ? 5.760 -14.978 14.877 1.00 45.25 122 GLU A CA 1
ATOM 959 C C . GLU A 1 122 ? 4.854 -14.926 13.627 1.00 45.25 122 GLU A C 1
ATOM 961 O O . GLU A 1 122 ? 4.932 -15.806 12.770 1.00 45.25 122 GLU A O 1
ATOM 966 N N . GLU A 1 123 ? 4.030 -13.892 13.448 1.00 51.16 123 GLU A N 1
ATOM 967 C CA . GLU A 1 123 ? 3.222 -13.734 12.233 1.00 51.16 123 GLU A CA 1
ATOM 968 C C . GLU A 1 123 ? 3.854 -12.734 11.257 1.00 51.16 123 GLU A C 1
ATOM 970 O O . GLU A 1 123 ? 3.614 -11.538 11.339 1.00 51.16 123 GLU A O 1
ATOM 975 N N . ASN A 1 124 ? 4.632 -13.253 10.297 1.00 55.16 124 ASN A N 1
ATOM 976 C CA . ASN A 1 124 ? 4.939 -12.628 8.998 1.00 55.16 124 ASN A CA 1
ATOM 977 C C . ASN A 1 124 ? 5.026 -11.084 9.001 1.00 55.16 124 ASN A C 1
ATOM 979 O O . ASN A 1 124 ? 4.229 -10.396 8.357 1.00 55.16 124 ASN A O 1
ATOM 983 N N . SER A 1 125 ? 6.038 -10.540 9.675 1.00 66.25 125 SER A N 1
ATOM 984 C CA . SER A 1 125 ? 6.400 -9.121 9.600 1.00 66.25 125 SER A CA 1
ATOM 985 C C . SER A 1 125 ? 7.182 -8.822 8.317 1.00 66.25 125 SER A C 1
ATOM 987 O O . SER A 1 125 ? 8.334 -8.399 8.337 1.00 66.25 125 SER A O 1
ATOM 989 N N . SER A 1 126 ? 6.593 -9.120 7.164 1.00 77.12 126 SER A N 1
ATOM 990 C CA . SER A 1 126 ? 7.128 -8.671 5.884 1.00 77.12 126 SER A CA 1
ATOM 991 C C . SER A 1 126 ? 6.432 -7.391 5.462 1.00 77.12 126 SER A C 1
ATOM 993 O O . SER A 1 126 ? 5.206 -7.303 5.475 1.00 77.12 126 SER A O 1
ATOM 995 N N . SER A 1 127 ? 7.210 -6.394 5.068 1.00 85.50 127 SER A N 1
ATOM 996 C CA . SER A 1 127 ? 6.699 -5.092 4.655 1.00 85.50 127 SER A CA 1
ATOM 997 C C . SER A 1 127 ? 7.006 -4.838 3.183 1.00 85.50 127 SER A C 1
ATOM 999 O O . SER A 1 127 ? 8.033 -5.263 2.649 1.00 85.50 127 SER A O 1
ATOM 1001 N N . LEU A 1 128 ? 6.095 -4.143 2.500 1.00 86.88 128 LEU A N 1
ATOM 1002 C CA . LEU A 1 128 ? 6.319 -3.627 1.155 1.00 86.88 128 LEU A CA 1
ATOM 1003 C C . LEU A 1 128 ? 7.050 -2.293 1.260 1.00 86.88 128 LEU A C 1
ATOM 1005 O O . LEU A 1 128 ? 6.503 -1.292 1.734 1.00 86.88 128 LEU A O 1
ATOM 1009 N N . PHE A 1 129 ? 8.275 -2.283 0.761 1.00 85.88 129 PHE A N 1
ATOM 1010 C CA . PHE A 1 129 ? 9.125 -1.113 0.696 1.00 85.88 129 PHE A CA 1
ATOM 1011 C C . PHE A 1 129 ? 9.078 -0.488 -0.689 1.00 85.88 129 PHE A C 1
ATOM 1013 O O . PHE A 1 129 ? 8.988 -1.175 -1.707 1.00 85.88 129 PHE A O 1
ATOM 1020 N N . TYR A 1 130 ? 9.194 0.833 -0.711 1.00 87.75 130 TYR A N 1
ATOM 1021 C CA . TYR A 1 130 ? 9.329 1.625 -1.918 1.00 87.75 130 TYR A CA 1
ATOM 1022 C C . TYR A 1 130 ? 10.536 2.548 -1.815 1.00 87.75 130 TYR A C 1
ATOM 1024 O O . TYR A 1 130 ? 10.760 3.188 -0.784 1.00 87.75 130 TYR A O 1
ATOM 1032 N N . ARG A 1 131 ? 11.281 2.658 -2.908 1.00 84.56 131 ARG A N 1
ATOM 1033 C CA . ARG A 1 131 ? 12.314 3.679 -3.095 1.00 84.56 131 ARG A CA 1
ATOM 1034 C C . ARG A 1 131 ? 12.197 4.277 -4.485 1.00 84.56 131 ARG A C 1
ATOM 1036 O O . ARG A 1 131 ? 11.695 3.625 -5.399 1.00 84.56 131 ARG A O 1
ATOM 1043 N N . GLU A 1 132 ? 12.699 5.493 -4.643 1.00 85.44 132 GLU A N 1
ATOM 1044 C CA . GLU A 1 132 ? 12.764 6.139 -5.948 1.00 85.44 132 GLU A CA 1
ATOM 1045 C C . GLU A 1 132 ? 14.015 6.992 -6.122 1.00 85.44 132 GLU A C 1
ATOM 1047 O O . GLU A 1 132 ? 14.484 7.607 -5.163 1.00 85.44 132 GLU A O 1
ATOM 1052 N N . PHE A 1 133 ? 14.497 7.071 -7.362 1.00 80.69 133 PHE A N 1
ATOM 1053 C CA . PHE A 1 133 ? 15.640 7.889 -7.760 1.00 80.69 133 PHE A CA 1
ATOM 1054 C C . PHE A 1 133 ? 15.282 8.793 -8.943 1.00 80.69 133 PHE A C 1
ATOM 1056 O O . PHE A 1 133 ? 14.553 8.369 -9.840 1.00 80.69 133 PHE A O 1
ATOM 1063 N N . PRO A 1 134 ? 15.803 10.029 -9.009 1.00 78.75 134 PRO A N 1
ATOM 1064 C CA . PRO A 1 134 ? 15.630 10.871 -10.185 1.00 78.75 134 PRO A CA 1
ATOM 1065 C C . PRO A 1 134 ? 16.374 10.277 -11.391 1.00 78.75 134 PRO A C 1
ATOM 1067 O O . PRO A 1 134 ? 17.573 9.994 -11.327 1.00 78.75 134 PRO A O 1
ATOM 1070 N N . PHE A 1 135 ? 15.688 10.144 -12.525 1.00 74.94 135 PHE A N 1
ATOM 1071 C CA . PHE A 1 135 ? 16.268 9.605 -13.751 1.00 74.94 135 PHE A CA 1
ATOM 1072 C C . PHE A 1 135 ? 17.144 10.664 -14.434 1.00 74.94 135 PHE A C 1
ATOM 1074 O O . PHE A 1 135 ? 16.645 11.577 -15.090 1.00 74.94 135 PHE A O 1
ATOM 1081 N N . ARG A 1 136 ? 18.469 10.589 -14.242 1.00 66.12 136 ARG A N 1
ATOM 1082 C CA . ARG A 1 136 ? 19.409 11.637 -14.698 1.00 66.12 136 ARG A CA 1
ATOM 1083 C C . ARG A 1 136 ? 20.301 11.264 -15.890 1.00 66.12 136 ARG A C 1
ATOM 1085 O O . ARG A 1 136 ? 20.913 12.168 -16.449 1.00 66.12 136 ARG A O 1
ATOM 1092 N N . LYS A 1 137 ? 20.431 9.984 -16.276 1.00 60.03 137 LYS A N 1
ATOM 1093 C CA . LYS A 1 137 ? 21.454 9.545 -17.261 1.00 60.03 137 LYS A CA 1
ATOM 1094 C C . LYS A 1 137 ? 21.063 8.379 -18.188 1.00 60.03 137 LYS A C 1
ATOM 1096 O O . LYS A 1 137 ? 21.946 7.680 -18.665 1.00 60.03 137 LYS A O 1
ATOM 1101 N N . MET A 1 138 ? 19.774 8.153 -18.460 1.00 56.53 138 MET A N 1
ATOM 1102 C CA . MET A 1 138 ? 19.334 7.049 -19.341 1.00 56.53 138 MET A CA 1
ATOM 1103 C C . MET A 1 138 ? 19.831 5.648 -18.914 1.00 56.53 138 MET A C 1
ATOM 1105 O O . MET A 1 138 ? 19.959 4.753 -19.739 1.00 56.53 138 MET A O 1
ATOM 1109 N N . GLN A 1 139 ? 20.126 5.449 -17.626 1.00 57.22 139 GLN A N 1
ATOM 1110 C CA . GLN A 1 139 ? 20.564 4.172 -17.057 1.00 57.22 139 GLN A CA 1
ATOM 1111 C C . GLN A 1 139 ? 19.866 3.959 -15.711 1.00 57.22 139 GLN A C 1
ATOM 1113 O O . GLN A 1 139 ? 19.718 4.917 -14.948 1.00 57.22 139 GLN A O 1
ATOM 1118 N N . PHE A 1 140 ? 19.459 2.717 -15.430 1.00 56.84 140 PHE A N 1
ATOM 1119 C CA . PHE A 1 140 ? 18.944 2.307 -14.121 1.00 56.84 140 PHE A CA 1
ATOM 1120 C C . PHE A 1 140 ? 20.073 2.362 -13.078 1.00 56.84 140 PHE A C 1
ATOM 1122 O O . PHE A 1 140 ? 21.128 1.747 -13.260 1.00 56.84 140 PHE A O 1
ATOM 1129 N N . ARG A 1 141 ? 19.871 3.083 -11.972 1.00 57.81 141 ARG A N 1
ATOM 1130 C CA . ARG A 1 141 ? 20.802 3.144 -10.836 1.00 57.81 141 ARG A CA 1
ATOM 1131 C C . ARG A 1 141 ? 20.585 1.933 -9.926 1.00 57.81 141 ARG A C 1
ATOM 1133 O O . ARG A 1 141 ? 20.141 2.050 -8.791 1.00 57.81 141 ARG A O 1
ATOM 1140 N N . THR A 1 142 ? 20.931 0.740 -10.409 1.00 53.34 142 THR A N 1
ATOM 1141 C CA . THR A 1 142 ? 20.896 -0.495 -9.595 1.00 53.34 142 THR A CA 1
ATOM 1142 C C . THR A 1 142 ? 22.217 -0.856 -8.923 1.00 53.34 142 THR A C 1
ATOM 1144 O O . THR A 1 142 ? 22.314 -1.947 -8.369 1.00 53.34 142 THR A O 1
ATOM 1147 N N . LEU A 1 143 ? 23.240 0.000 -8.977 1.00 47.44 143 LEU A N 1
ATOM 1148 C CA . LEU A 1 143 ? 24.610 -0.402 -8.628 1.00 47.44 143 LEU A CA 1
ATOM 1149 C C . LEU A 1 143 ? 25.303 0.418 -7.537 1.00 47.44 143 LEU A C 1
ATOM 1151 O O . LEU A 1 143 ? 26.429 0.059 -7.214 1.00 47.44 143 LEU A O 1
ATOM 1155 N N . ASP A 1 144 ? 24.675 1.438 -6.941 1.00 43.94 144 ASP A N 1
ATOM 1156 C CA . ASP A 1 144 ? 25.295 2.145 -5.809 1.00 43.94 144 ASP A CA 1
ATOM 1157 C C . ASP A 1 144 ? 24.741 1.630 -4.466 1.00 43.94 144 ASP A C 1
ATOM 1159 O O . ASP A 1 144 ? 23.564 1.856 -4.161 1.00 43.94 144 ASP A O 1
ATOM 1163 N N . PRO A 1 145 ? 25.537 0.887 -3.667 1.00 47.22 145 PRO A N 1
ATOM 1164 C CA . PRO A 1 145 ? 25.123 0.392 -2.356 1.00 47.22 145 PRO A CA 1
ATOM 1165 C C . PRO A 1 145 ? 25.079 1.488 -1.281 1.00 47.22 145 PRO A C 1
ATOM 1167 O O . PRO A 1 145 ? 24.567 1.232 -0.191 1.00 47.22 145 PRO A O 1
ATOM 1170 N N . TYR A 1 146 ? 25.561 2.699 -1.576 1.00 46.03 146 TYR A N 1
ATOM 1171 C CA . TYR A 1 146 ? 25.639 3.798 -0.620 1.00 46.03 146 TYR A CA 1
ATOM 1172 C C . TYR A 1 146 ? 24.851 5.038 -1.104 1.00 46.03 146 TYR A C 1
ATOM 1174 O O . TYR A 1 146 ? 25.107 5.603 -2.159 1.00 46.03 146 TYR A O 1
ATOM 1182 N N . GLU A 1 147 ? 23.883 5.441 -0.271 1.00 53.12 147 GLU A N 1
ATOM 1183 C CA . GLU A 1 147 ? 23.432 6.822 0.012 1.00 53.12 147 GLU A CA 1
ATOM 1184 C C . GLU A 1 147 ? 22.203 7.490 -0.635 1.00 53.12 147 GLU A C 1
ATOM 1186 O O . GLU A 1 147 ? 21.596 8.301 0.058 1.00 53.12 147 GLU A O 1
ATOM 1191 N N . GLU A 1 148 ? 21.735 7.233 -1.856 1.00 55.03 148 GLU A N 1
ATOM 1192 C CA . GLU A 1 148 ? 20.864 8.282 -2.445 1.00 55.03 148 GLU A CA 1
ATOM 1193 C C . GLU A 1 148 ? 19.361 8.287 -2.063 1.00 55.03 148 GLU A C 1
ATOM 1195 O O . GLU A 1 148 ? 18.738 9.348 -2.138 1.00 55.03 148 GLU A O 1
ATOM 1200 N N . ALA A 1 149 ? 18.743 7.174 -1.634 1.00 61.06 149 ALA A N 1
ATOM 1201 C CA . ALA A 1 149 ? 17.331 7.188 -1.209 1.00 61.06 149 ALA A CA 1
ATOM 1202 C C . ALA A 1 149 ? 16.994 6.104 -0.162 1.00 61.06 149 ALA A C 1
ATOM 1204 O O . ALA A 1 149 ? 17.158 4.913 -0.449 1.00 61.06 149 ALA A O 1
ATOM 1205 N N . PRO A 1 150 ? 16.471 6.472 1.028 1.00 72.94 150 PRO A N 1
ATOM 1206 C CA . PRO A 1 150 ? 16.066 5.497 2.034 1.00 72.94 150 PRO A CA 1
ATOM 1207 C C . PRO A 1 150 ? 14.826 4.723 1.575 1.00 72.94 150 PRO A C 1
ATOM 1209 O O . PRO A 1 150 ? 13.889 5.295 1.006 1.00 72.94 150 PRO A O 1
ATOM 1212 N N . TRP A 1 151 ? 14.801 3.422 1.860 1.00 79.50 151 TRP A N 1
ATOM 1213 C CA . TRP A 1 151 ? 13.608 2.601 1.679 1.00 79.50 151 TRP A CA 1
ATOM 1214 C C . TRP A 1 151 ? 12.492 3.094 2.599 1.00 79.50 151 TRP A C 1
ATOM 1216 O O . TRP A 1 151 ? 12.685 3.252 3.802 1.00 79.50 151 TRP A O 1
ATOM 1226 N N . LYS A 1 152 ? 11.310 3.334 2.032 1.00 86.12 152 LYS A N 1
ATOM 1227 C CA . LYS A 1 152 ? 10.123 3.745 2.783 1.00 86.12 152 LYS A CA 1
ATOM 1228 C C . LYS A 1 152 ? 9.146 2.586 2.865 1.00 86.12 152 LYS A C 1
ATOM 1230 O O . LYS A 1 152 ? 8.755 2.046 1.831 1.00 86.12 152 LYS A O 1
ATOM 1235 N N . VAL A 1 153 ? 8.709 2.253 4.075 1.00 87.69 153 VAL A N 1
ATOM 1236 C CA . VAL A 1 153 ? 7.607 1.308 4.286 1.00 87.69 153 VAL A CA 1
ATOM 1237 C C . VAL A 1 153 ? 6.325 1.918 3.718 1.00 87.69 153 VAL A C 1
ATOM 1239 O O . VAL A 1 153 ? 5.935 3.026 4.091 1.00 87.69 153 VAL A O 1
ATOM 1242 N N . LYS A 1 154 ? 5.684 1.211 2.786 1.00 89.19 154 LYS A N 1
ATOM 1243 C CA . LYS A 1 154 ? 4.387 1.591 2.207 1.00 89.19 154 LYS A CA 1
ATOM 1244 C C . LYS A 1 154 ? 3.244 0.787 2.815 1.00 89.19 154 LYS A C 1
ATOM 1246 O O . LYS A 1 154 ? 2.207 1.363 3.127 1.00 89.19 154 LYS A O 1
ATOM 1251 N N . LEU A 1 155 ? 3.448 -0.516 3.003 1.00 88.31 155 LEU A N 1
ATOM 1252 C CA . LEU A 1 155 ? 2.493 -1.419 3.644 1.00 88.31 155 LEU A CA 1
ATOM 1253 C C . LEU A 1 155 ? 3.234 -2.356 4.587 1.00 88.31 155 LEU A C 1
ATOM 1255 O O . LEU A 1 155 ? 4.257 -2.914 4.202 1.00 88.31 155 LEU A O 1
ATOM 1259 N N . SER A 1 156 ? 2.698 -2.538 5.787 1.00 86.12 156 SER A N 1
ATOM 1260 C CA . SER A 1 156 ? 3.133 -3.560 6.738 1.00 86.12 156 SER A CA 1
ATOM 1261 C C . SER A 1 156 ? 2.318 -4.846 6.565 1.00 86.12 156 SER A C 1
ATOM 1263 O O . SER A 1 156 ? 1.227 -4.820 5.990 1.00 86.12 156 SER A O 1
ATOM 1265 N N . ASN A 1 157 ? 2.832 -5.967 7.079 1.00 81.62 157 ASN A N 1
ATOM 1266 C CA . ASN A 1 157 ? 2.150 -7.272 7.116 1.00 81.62 157 ASN A CA 1
ATOM 1267 C C . ASN A 1 157 ? 1.748 -7.819 5.729 1.00 81.62 157 ASN A C 1
ATOM 1269 O O . ASN A 1 157 ? 0.692 -8.429 5.540 1.00 81.62 157 ASN A O 1
ATOM 1273 N N . VAL A 1 158 ? 2.599 -7.603 4.729 1.00 80.75 158 VAL A N 1
ATOM 1274 C CA . VAL A 1 158 ? 2.423 -8.064 3.350 1.00 80.75 158 VAL A CA 1
ATOM 1275 C C . VAL A 1 158 ? 2.939 -9.488 3.212 1.00 80.75 158 VAL A C 1
ATOM 1277 O O . VAL A 1 158 ? 4.141 -9.712 3.128 1.00 80.75 158 VAL A O 1
ATOM 1280 N N . ARG A 1 159 ? 2.031 -10.463 3.139 1.00 76.56 159 ARG A N 1
ATOM 1281 C CA . ARG A 1 159 ? 2.387 -11.890 3.019 1.00 76.56 159 ARG A CA 1
ATOM 1282 C C . ARG A 1 159 ? 2.975 -12.262 1.659 1.00 76.56 159 ARG A C 1
ATOM 1284 O O . ARG A 1 159 ? 3.842 -13.127 1.584 1.00 76.56 159 ARG A O 1
ATOM 1291 N N . LEU A 1 160 ? 2.467 -11.647 0.595 1.00 76.50 160 LEU A N 1
ATOM 1292 C CA . LEU A 1 160 ? 2.762 -12.022 -0.780 1.00 76.50 160 LEU A CA 1
ATOM 1293 C C . LEU A 1 160 ? 2.732 -10.780 -1.672 1.00 76.50 160 LEU A C 1
ATOM 1295 O O . LEU A 1 160 ? 1.840 -9.941 -1.548 1.00 76.50 160 LEU A O 1
ATOM 1299 N N . PHE A 1 161 ? 3.706 -10.685 -2.570 1.00 78.94 161 PHE A N 1
ATOM 1300 C CA . PHE A 1 161 ? 3.728 -9.716 -3.655 1.00 78.94 161 PHE A CA 1
ATOM 1301 C C . PHE A 1 161 ? 4.159 -10.459 -4.912 1.00 78.94 161 PHE A C 1
ATOM 1303 O O . PHE A 1 161 ? 5.282 -10.962 -4.979 1.00 78.94 161 PHE A O 1
ATOM 1310 N N . GLU A 1 162 ? 3.226 -10.565 -5.851 1.00 79.44 162 GLU A N 1
ATOM 1311 C CA . GLU A 1 162 ? 3.401 -11.266 -7.117 1.00 79.44 162 GLU A CA 1
ATOM 1312 C C . GLU A 1 162 ? 3.171 -10.299 -8.267 1.00 79.44 162 GLU A C 1
ATOM 1314 O O . GLU A 1 162 ? 2.282 -9.442 -8.209 1.00 79.44 162 GLU A O 1
ATOM 1319 N N . LEU A 1 163 ? 3.991 -10.439 -9.301 1.00 77.25 163 LEU A N 1
ATOM 1320 C CA . LEU A 1 163 ? 3.873 -9.665 -10.522 1.00 77.25 163 LEU A CA 1
ATOM 1321 C C . LEU A 1 163 ? 3.523 -10.597 -11.678 1.00 77.25 163 LEU A C 1
ATOM 1323 O O . LEU A 1 163 ? 4.247 -11.544 -11.963 1.00 77.25 163 LEU A O 1
ATOM 1327 N N . GLU A 1 164 ? 2.449 -10.271 -12.385 1.00 78.31 164 GLU A N 1
ATOM 1328 C CA . GLU A 1 164 ? 2.128 -10.875 -13.672 1.00 78.31 164 GLU A CA 1
ATOM 1329 C C . GLU A 1 164 ? 2.057 -9.777 -14.731 1.00 78.31 164 GLU A C 1
ATOM 1331 O O . GLU A 1 164 ? 1.545 -8.680 -14.486 1.00 78.31 164 GLU A O 1
ATOM 1336 N N . TYR A 1 165 ? 2.570 -10.055 -15.924 1.00 75.81 165 TYR A N 1
ATOM 1337 C CA . TYR A 1 165 ? 2.563 -9.123 -17.044 1.00 75.81 165 TYR A CA 1
ATOM 1338 C C . TYR A 1 165 ? 2.054 -9.796 -18.316 1.00 75.81 165 TYR A C 1
ATOM 1340 O O . TYR A 1 165 ? 2.214 -10.994 -18.527 1.00 75.81 165 TYR A O 1
ATOM 1348 N N . SER A 1 166 ? 1.438 -9.011 -19.201 1.00 76.75 166 SER A N 1
ATOM 1349 C CA . SER A 1 166 ? 1.008 -9.484 -20.515 1.00 76.75 166 SER A CA 1
ATOM 1350 C C . SER A 1 166 ? 1.503 -8.545 -21.603 1.00 76.75 166 SER A C 1
ATOM 1352 O O . SER A 1 166 ? 1.145 -7.370 -21.628 1.00 76.75 166 SER A O 1
ATOM 1354 N N . ALA A 1 167 ? 2.304 -9.072 -22.530 1.00 71.56 167 ALA A N 1
ATOM 1355 C CA . ALA A 1 167 ? 2.799 -8.302 -23.671 1.00 71.56 167 ALA A CA 1
ATOM 1356 C C . ALA A 1 167 ? 1.718 -8.053 -24.744 1.00 71.56 167 ALA A C 1
ATOM 1358 O O . ALA A 1 167 ? 1.827 -7.103 -25.512 1.00 71.56 167 ALA A O 1
ATOM 1359 N N . GLY A 1 168 ? 0.685 -8.902 -24.804 1.00 69.12 168 GLY A N 1
ATOM 1360 C CA . GLY A 1 168 ? -0.357 -8.872 -25.841 1.00 69.12 168 GLY A CA 1
ATOM 1361 C C . GLY A 1 168 ? -1.792 -8.906 -25.311 1.00 69.12 168 GLY A C 1
ATOM 1362 O O . GLY A 1 168 ? -2.713 -9.138 -26.085 1.00 69.12 168 GLY A O 1
ATOM 1363 N N . GLY A 1 169 ? -1.990 -8.747 -23.999 1.00 69.94 169 GLY A N 1
ATOM 1364 C CA . GLY A 1 169 ? -3.297 -8.718 -23.328 1.00 69.94 169 GLY A CA 1
ATOM 1365 C C . GLY A 1 169 ? -3.976 -10.078 -23.110 1.00 69.94 169 GLY A C 1
ATOM 1366 O O . GLY A 1 169 ? -4.829 -10.182 -22.235 1.00 69.94 169 GLY A O 1
ATOM 1367 N N . ASN A 1 170 ? -3.594 -11.118 -23.858 1.00 74.94 170 ASN A N 1
ATOM 1368 C CA . ASN A 1 170 ? -4.303 -12.407 -23.860 1.00 74.94 170 ASN A CA 1
ATOM 1369 C C . ASN A 1 170 ? -3.624 -13.520 -23.045 1.00 74.94 170 ASN A C 1
ATOM 1371 O O . ASN A 1 170 ? -4.264 -14.519 -22.732 1.00 74.94 170 ASN A O 1
ATOM 1375 N N . ILE A 1 171 ? -2.333 -13.384 -22.733 1.00 77.00 171 ILE A N 1
ATOM 1376 C CA . ILE A 1 171 ? -1.556 -14.384 -21.983 1.00 77.00 171 ILE A CA 1
ATOM 1377 C C . ILE A 1 171 ? -0.772 -13.653 -20.903 1.00 77.00 171 ILE A C 1
ATOM 1379 O O . ILE A 1 171 ? -0.007 -12.739 -21.222 1.00 77.00 171 ILE A O 1
ATOM 1383 N N . PHE A 1 172 ? -0.972 -14.051 -19.652 1.00 72.00 172 PHE A N 1
ATOM 1384 C CA . PHE A 1 172 ? -0.224 -13.537 -18.512 1.00 72.00 172 PHE A CA 1
ATOM 1385 C C . PHE A 1 172 ? 1.010 -14.404 -18.281 1.00 72.00 172 PHE A C 1
ATOM 1387 O O . PHE A 1 172 ? 0.952 -15.632 -18.346 1.00 72.00 172 PHE A O 1
ATOM 1394 N N . GLN A 1 173 ? 2.138 -13.739 -18.088 1.00 68.38 173 GLN A N 1
ATOM 1395 C CA . GLN A 1 173 ? 3.433 -14.323 -17.786 1.00 68.38 173 GLN A CA 1
ATOM 1396 C C . GLN A 1 173 ? 3.856 -13.838 -16.407 1.00 68.38 173 GLN A C 1
ATOM 1398 O O . GLN A 1 173 ? 3.563 -12.703 -16.028 1.00 68.38 173 GLN A O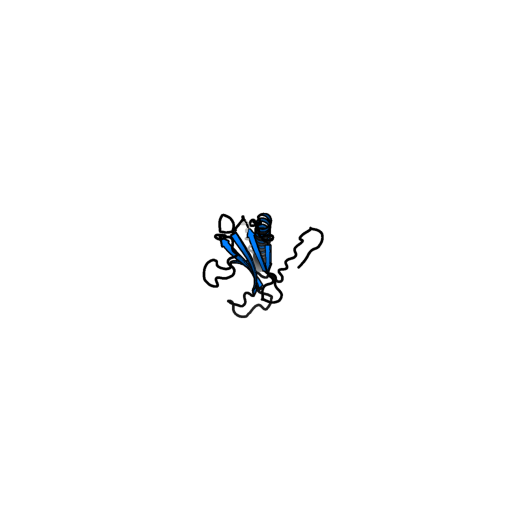 1
ATOM 1403 N N . ARG A 1 174 ? 4.532 -14.719 -15.680 1.00 64.25 174 ARG A N 1
ATOM 1404 C CA . ARG A 1 174 ? 5.172 -14.407 -14.409 1.00 64.25 174 ARG A CA 1
ATOM 1405 C C . ARG A 1 174 ? 6.644 -14.088 -14.644 1.00 64.25 174 ARG A C 1
ATOM 1407 O O . ARG A 1 174 ? 7.244 -14.745 -15.526 1.00 64.25 174 ARG A O 1
#

Foldseek 3Di:
DDDDDPPPDDDPVNVVVVVVVVVVVVVVVVVVVVVVVVVVVVVVVVVVQVVLVVVLVVLVVQFVVFFDQDPPDDGFWDFDQPPPPDATKTWGWGCRDPPDHGIKIKIKTKDAPVPDDDDDDPQQFIFIWMWMDDDDDPDDPPPDPDDDTDIDGSHTRDPHDDDWDDPPPPDIDD

pLDDT: mean 74.86, std 16.71, range [35.56, 95.69]

Sequence (174 aa):
MIVGRRKSGFTLAEMMLTLALVALVYTMVSTILIQISRYVKAGREVARERYILLKTVEDLRYQLRSLYIPPGDKPGLLGRQTPISGRDSLQFLTCNGSVHKGVVEGTYMVRDDREEVSLQDEENSSSLFYREFPFRKMQFRTLDPYEEAPWKVKLSNVRLFELEYSAGGNIFQR